Protein AF-A0A662CDJ3-F1 (afdb_monomer)

pLDDT: mean 88.85, std 9.04, range [50.34, 98.06]

Radius of gyration: 23.44 Å; Cα contacts (8 Å, |Δi|>4): 43; chains: 1; bounding box: 48×30×61 Å

Structure (mmCIF, N/CA/C/O backbone):
data_AF-A0A662CDJ3-F1
#
_entry.id   AF-A0A662CDJ3-F1
#
loop_
_atom_site.group_PDB
_atom_site.id
_atom_site.type_symbol
_atom_site.label_atom_id
_atom_site.label_alt_id
_atom_site.label_comp_id
_atom_site.label_asym_id
_atom_site.label_entity_id
_atom_site.label_seq_id
_atom_site.pdbx_PDB_ins_code
_atom_site.Cartn_x
_atom_site.Cartn_y
_atom_site.Cartn_z
_atom_site.occupancy
_atom_site.B_iso_or_equiv
_atom_site.auth_seq_id
_atom_site.auth_comp_id
_atom_site.auth_asym_id
_atom_site.auth_atom_id
_atom_site.pdbx_PDB_model_num
ATOM 1 N N . MET A 1 1 ? -19.288 1.723 32.069 1.00 50.34 1 MET A N 1
ATOM 2 C CA . MET A 1 1 ? -19.846 0.979 30.920 1.00 50.34 1 MET A CA 1
ATOM 3 C C . MET A 1 1 ? -18.718 0.124 30.369 1.00 50.34 1 MET A C 1
ATOM 5 O O . MET A 1 1 ? -17.889 0.635 29.633 1.00 50.34 1 MET A O 1
ATOM 9 N N . GLU A 1 2 ? -18.593 -1.116 30.837 1.00 57.94 2 GLU A N 1
ATOM 10 C CA . GLU A 1 2 ? -17.539 -2.031 30.381 1.00 57.94 2 GLU A CA 1
ATOM 11 C C . GLU A 1 2 ? -17.945 -2.637 29.035 1.00 57.94 2 GLU A C 1
ATOM 13 O O . GLU A 1 2 ? -19.058 -3.143 28.886 1.00 57.94 2 GLU A O 1
ATOM 18 N N . ALA A 1 3 ? -17.070 -2.537 28.034 1.00 63.69 3 ALA A N 1
ATOM 19 C CA . ALA A 1 3 ? -17.297 -3.163 26.739 1.00 63.69 3 ALA A CA 1
ATOM 20 C C . ALA A 1 3 ? -17.320 -4.695 26.907 1.00 63.69 3 ALA A C 1
ATOM 22 O O . ALA A 1 3 ? -16.487 -5.237 27.639 1.00 63.69 3 ALA A O 1
ATOM 23 N N . PRO A 1 4 ? -18.244 -5.416 26.246 1.00 65.06 4 PRO A N 1
ATOM 24 C CA . PRO A 1 4 ? -18.286 -6.868 26.340 1.00 65.06 4 PRO A CA 1
ATOM 25 C C . PRO A 1 4 ? -16.954 -7.474 25.861 1.00 65.06 4 PRO A C 1
ATOM 27 O O . PRO A 1 4 ? -16.361 -6.976 24.900 1.00 65.06 4 PRO A O 1
ATOM 30 N N . PRO A 1 5 ? -16.468 -8.559 26.493 1.00 69.81 5 PRO A N 1
ATOM 31 C CA . PRO A 1 5 ? -15.201 -9.178 26.123 1.00 69.81 5 PRO A CA 1
ATOM 32 C C . PRO A 1 5 ? -15.239 -9.629 24.656 1.00 69.81 5 PRO A C 1
ATOM 34 O O . PRO A 1 5 ? -16.128 -10.391 24.268 1.00 69.81 5 PRO A O 1
ATOM 37 N N . LEU A 1 6 ? -14.250 -9.196 23.855 1.00 68.69 6 LEU A N 1
ATOM 38 C CA . LEU A 1 6 ? -14.128 -9.456 22.404 1.00 68.69 6 LEU A CA 1
ATOM 39 C C . LEU A 1 6 ? -14.374 -10.923 22.020 1.00 68.69 6 LEU A C 1
ATOM 41 O O . LEU A 1 6 ? -14.912 -11.216 20.955 1.00 68.69 6 LEU A O 1
ATOM 45 N N . ARG A 1 7 ? -14.036 -11.856 22.916 1.00 70.12 7 ARG A N 1
ATOM 46 C CA . ARG A 1 7 ? -14.216 -13.298 22.718 1.00 70.12 7 ARG A CA 1
ATOM 47 C C . ARG A 1 7 ? -15.679 -13.719 22.522 1.00 70.12 7 ARG A C 1
ATOM 49 O O . ARG A 1 7 ? -15.932 -14.709 21.846 1.00 70.12 7 ARG A O 1
ATOM 56 N N . ASN A 1 8 ? -16.635 -12.976 23.078 1.00 73.69 8 ASN A N 1
ATOM 57 C CA . ASN A 1 8 ? -18.060 -13.304 22.992 1.00 73.69 8 ASN A CA 1
ATOM 58 C C . ASN A 1 8 ? -18.790 -12.532 21.882 1.00 73.69 8 ASN A C 1
ATOM 60 O O . ASN A 1 8 ? -19.968 -12.794 21.656 1.00 73.69 8 ASN A O 1
ATOM 64 N N . PHE A 1 9 ? -18.106 -11.632 21.165 1.00 80.38 9 PHE A N 1
ATOM 65 C CA . PHE A 1 9 ? -18.696 -10.792 20.117 1.00 80.38 9 PHE A CA 1
ATOM 66 C C . PHE A 1 9 ? -19.430 -11.612 19.050 1.00 80.38 9 PHE A C 1
ATOM 68 O O . PHE A 1 9 ? -20.575 -11.320 18.719 1.00 80.38 9 PHE A O 1
ATOM 75 N N . TRP A 1 10 ? -18.804 -12.690 18.572 1.00 81.12 10 TRP A N 1
ATOM 76 C CA . TRP A 1 10 ? -19.388 -13.576 17.564 1.00 81.12 10 TRP A CA 1
ATOM 77 C C . TRP A 1 10 ? -20.660 -14.273 18.045 1.00 81.12 10 TRP A C 1
ATOM 79 O O . TRP A 1 10 ? -21.630 -14.372 17.298 1.00 81.12 10 TRP A O 1
ATOM 89 N N . ASN A 1 11 ? -20.682 -14.717 19.303 1.00 82.81 11 ASN A N 1
ATOM 90 C CA . ASN A 1 11 ? -21.855 -15.368 19.884 1.00 82.81 11 ASN A CA 1
ATOM 91 C C . ASN A 1 11 ? -23.011 -14.379 20.064 1.00 82.81 11 ASN A C 1
ATOM 93 O O . ASN A 1 11 ? -24.164 -14.748 19.853 1.00 82.81 11 ASN A O 1
ATOM 97 N N . THR A 1 12 ? -22.706 -13.128 20.411 1.00 81.44 12 THR A N 1
ATOM 98 C CA . THR A 1 12 ? -23.696 -12.051 20.512 1.00 81.44 12 THR A CA 1
ATOM 99 C C . THR A 1 12 ? -24.234 -11.669 19.132 1.00 81.44 12 THR A C 1
ATOM 101 O O . THR A 1 12 ? -25.441 -11.698 18.925 1.00 81.44 12 THR A O 1
ATOM 104 N N . ALA A 1 13 ? -23.363 -11.462 18.139 1.00 81.50 13 ALA A N 1
ATOM 105 C CA . ALA A 1 13 ? -23.768 -11.166 16.763 1.00 81.50 13 ALA A CA 1
ATOM 106 C C . ALA A 1 13 ? -24.657 -12.270 16.160 1.00 81.50 13 ALA A C 1
ATOM 108 O O . ALA A 1 13 ? -25.662 -11.983 15.515 1.00 81.50 13 ALA A O 1
ATOM 109 N N . LEU A 1 14 ? -24.331 -13.543 16.411 1.00 84.06 14 LEU A N 1
ATOM 110 C CA . LEU A 1 14 ? -25.138 -14.681 15.960 1.00 84.06 14 LEU A CA 1
ATOM 111 C C . LEU A 1 14 ? -26.486 -14.799 16.683 1.00 84.06 14 LEU A C 1
ATOM 113 O O . LEU A 1 14 ? -27.421 -15.348 16.101 1.00 84.06 14 LEU A O 1
ATOM 117 N N . ARG A 1 15 ? -26.594 -14.314 17.927 1.00 84.75 15 ARG A N 1
ATOM 118 C CA . ARG A 1 15 ? -27.855 -14.273 18.683 1.00 84.75 15 ARG A CA 1
ATOM 119 C C . ARG A 1 15 ? -28.750 -13.114 18.253 1.00 84.75 15 ARG A C 1
ATOM 121 O O . ARG A 1 15 ? -29.949 -13.327 18.122 1.00 84.75 15 ARG A O 1
ATOM 128 N N . ASP A 1 16 ? -28.171 -11.943 18.010 1.00 85.19 16 ASP A N 1
ATOM 129 C CA . ASP A 1 16 ? -28.927 -10.711 17.759 1.00 85.19 16 ASP A CA 1
ATOM 130 C C . ASP A 1 16 ? -29.359 -10.581 16.291 1.00 85.19 16 ASP A C 1
ATOM 132 O O . ASP A 1 16 ? -30.498 -10.223 16.007 1.00 85.19 16 ASP A O 1
ATOM 136 N N . LEU A 1 17 ? -28.472 -10.912 15.345 1.00 84.75 17 LEU A N 1
ATOM 137 C CA . LEU A 1 17 ? -28.763 -10.868 13.903 1.00 84.75 17 LEU A CA 1
ATOM 138 C C . LEU A 1 17 ? -29.236 -12.210 13.334 1.00 84.75 17 LEU A C 1
ATOM 140 O O . LEU A 1 17 ? -29.739 -12.276 12.208 1.00 84.75 17 LEU A O 1
ATOM 144 N N . GLY A 1 18 ? -29.020 -13.299 14.072 1.00 89.62 18 GLY A N 1
ATOM 145 C CA . GLY A 1 18 ? -29.176 -14.651 13.553 1.00 89.62 18 GLY A CA 1
ATOM 146 C C . GLY A 1 18 ? -28.072 -15.044 12.560 1.00 89.62 18 GLY A C 1
ATOM 147 O O . GLY A 1 18 ? -27.353 -14.218 11.993 1.00 89.62 18 GLY A O 1
ATOM 148 N N . LYS A 1 19 ? -27.956 -16.351 12.297 1.00 89.12 19 LYS A N 1
ATOM 149 C CA . LYS A 1 19 ? -26.961 -16.910 11.357 1.00 89.12 19 LYS A CA 1
ATOM 150 C C . LYS A 1 19 ? -27.081 -16.320 9.948 1.00 89.12 19 LYS A C 1
ATOM 152 O O . LYS A 1 19 ? -26.072 -16.086 9.293 1.00 89.12 19 LYS A O 1
ATOM 157 N N . ILE A 1 20 ? -28.313 -16.074 9.504 1.00 92.50 20 ILE A N 1
ATOM 158 C CA . ILE A 1 20 ? -28.610 -15.557 8.164 1.00 92.50 20 ILE A CA 1
ATOM 159 C C . ILE A 1 20 ? -28.169 -14.094 8.039 1.00 92.50 20 ILE A C 1
ATOM 161 O O . ILE A 1 20 ? -27.518 -13.747 7.058 1.00 92.50 20 ILE A O 1
ATOM 165 N N . GLY A 1 21 ? -28.456 -13.251 9.040 1.00 92.62 21 GLY A N 1
ATOM 166 C CA . GLY A 1 21 ? -28.059 -11.840 9.028 1.00 92.62 21 GLY A CA 1
ATOM 167 C C . GLY A 1 21 ? -26.540 -11.665 9.032 1.00 92.62 21 GLY A C 1
ATOM 168 O O . GLY A 1 21 ? -25.998 -10.900 8.235 1.00 92.62 21 GLY A O 1
ATOM 169 N N . VAL A 1 22 ? -25.836 -12.440 9.862 1.00 93.38 22 VAL A N 1
ATOM 170 C CA . VAL A 1 22 ? -24.365 -12.437 9.887 1.00 93.38 22 VAL A CA 1
ATOM 171 C C . VAL A 1 22 ? -23.788 -12.918 8.553 1.00 93.38 22 VAL A C 1
ATOM 173 O O . VAL A 1 22 ? -22.886 -12.275 8.016 1.00 93.38 22 VAL A O 1
ATOM 176 N N . ALA A 1 23 ? -24.324 -14.002 7.981 1.00 94.12 23 ALA A N 1
ATOM 177 C CA . ALA A 1 23 ? -23.880 -14.496 6.679 1.00 94.12 23 ALA A CA 1
ATOM 178 C C . ALA A 1 23 ? -24.092 -13.455 5.569 1.00 94.12 23 ALA A C 1
ATOM 180 O O . ALA A 1 23 ? -23.186 -13.225 4.773 1.00 94.12 23 ALA A O 1
ATOM 181 N N . TYR A 1 24 ? -25.244 -12.777 5.547 1.00 95.75 24 TYR A N 1
ATOM 182 C CA . TYR A 1 24 ? -25.534 -11.730 4.568 1.00 95.75 24 TYR A CA 1
ATOM 183 C C . TYR A 1 24 ? -24.531 -10.574 4.641 1.00 95.75 24 TYR A C 1
ATOM 185 O O . TYR A 1 24 ? -23.994 -10.161 3.612 1.00 95.75 24 TYR A O 1
ATOM 193 N N . ILE A 1 25 ? -24.230 -10.081 5.847 1.00 94.88 25 ILE A N 1
ATOM 194 C CA . ILE A 1 25 ? -23.251 -9.002 6.036 1.00 94.88 25 ILE A CA 1
ATOM 195 C C . ILE A 1 25 ? -21.862 -9.453 5.590 1.00 94.88 25 ILE A C 1
ATOM 197 O O . ILE A 1 25 ? -21.216 -8.747 4.819 1.00 94.88 25 ILE A O 1
ATOM 201 N N . LEU A 1 26 ? -21.410 -10.631 6.027 1.00 95.44 26 LEU A N 1
ATOM 202 C CA . LEU A 1 26 ? -20.086 -11.141 5.667 1.00 95.44 26 LEU A CA 1
ATOM 203 C C . LEU A 1 26 ? -19.942 -11.361 4.162 1.00 95.44 26 LEU A C 1
ATOM 205 O O . LEU A 1 26 ? -18.912 -11.005 3.599 1.00 95.44 26 LEU A O 1
ATOM 209 N N . ILE A 1 27 ? -20.968 -11.903 3.504 1.00 97.06 27 ILE A N 1
ATOM 210 C CA . ILE A 1 27 ? -20.962 -12.093 2.051 1.00 97.06 27 ILE A CA 1
ATOM 211 C C . ILE A 1 27 ? -20.951 -10.738 1.349 1.00 97.06 27 ILE A C 1
ATOM 213 O O . ILE A 1 27 ? -20.142 -10.535 0.453 1.00 97.06 27 ILE A O 1
ATOM 217 N N . THR A 1 28 ? -21.791 -9.793 1.767 1.00 97.06 28 THR A N 1
ATOM 218 C CA . THR A 1 28 ? -21.875 -8.473 1.124 1.00 97.06 28 THR A CA 1
ATOM 219 C C . THR A 1 28 ? -20.561 -7.705 1.256 1.00 97.06 28 THR A C 1
ATOM 221 O O . THR A 1 28 ? -20.022 -7.221 0.261 1.00 97.06 28 THR A O 1
ATOM 224 N N . VAL A 1 29 ? -19.998 -7.641 2.467 1.00 97.12 29 VAL A N 1
ATOM 225 C CA . VAL A 1 29 ? -18.699 -7.001 2.723 1.00 97.12 29 VAL A CA 1
ATOM 226 C C . VAL A 1 29 ? -17.575 -7.754 2.015 1.00 97.12 29 VAL A C 1
ATOM 228 O O . VAL A 1 29 ? -16.692 -7.124 1.442 1.00 97.12 29 VAL A O 1
ATOM 231 N N . GLY A 1 30 ? -17.618 -9.087 2.004 1.00 97.00 30 GLY A N 1
ATOM 232 C CA . GLY A 1 30 ? -16.636 -9.924 1.320 1.00 97.00 30 GLY A CA 1
ATOM 233 C C . GLY A 1 30 ? -16.634 -9.699 -0.190 1.00 97.00 30 GLY A C 1
ATOM 234 O O . GLY A 1 30 ? -15.578 -9.463 -0.770 1.00 97.00 30 GLY A O 1
ATOM 235 N N . VAL A 1 31 ? -17.808 -9.694 -0.825 1.00 97.50 31 VAL A N 1
ATOM 236 C CA . VAL A 1 31 ? -17.966 -9.390 -2.254 1.00 97.50 31 VAL A CA 1
ATOM 237 C C . VAL A 1 31 ? -17.464 -7.981 -2.550 1.00 97.50 31 VAL A C 1
ATOM 239 O O . VAL A 1 31 ? -16.688 -7.802 -3.486 1.00 97.50 31 VAL A O 1
ATOM 242 N N . TRP A 1 32 ? -17.836 -6.992 -1.734 1.00 97.56 32 TRP A N 1
ATOM 243 C CA . TRP A 1 32 ? -17.361 -5.620 -1.898 1.00 97.56 32 TRP A CA 1
ATOM 244 C C . TRP A 1 32 ? -15.833 -5.518 -1.789 1.00 97.56 32 TRP A C 1
ATOM 246 O O . TRP A 1 32 ? -15.199 -4.929 -2.661 1.00 97.56 32 TRP A O 1
ATOM 256 N N . LEU A 1 33 ? -15.231 -6.143 -0.774 1.00 97.69 33 LEU A N 1
ATOM 257 C CA . LEU A 1 33 ? -13.782 -6.160 -0.565 1.00 97.69 33 LEU A CA 1
ATOM 258 C C . LEU A 1 33 ? -13.075 -6.821 -1.750 1.00 97.69 33 LEU A C 1
ATOM 260 O O . LEU A 1 33 ? -12.083 -6.295 -2.256 1.00 97.69 33 LEU A O 1
ATOM 264 N N . VAL A 1 34 ? -13.595 -7.951 -2.232 1.00 97.19 34 VAL A N 1
ATOM 265 C CA . VAL A 1 34 ? -13.017 -8.640 -3.386 1.00 97.19 34 VAL A CA 1
ATOM 266 C C . VAL A 1 34 ? -13.086 -7.750 -4.624 1.00 97.19 34 VAL A C 1
ATOM 268 O O . VAL A 1 34 ? -12.059 -7.512 -5.253 1.00 97.19 34 VAL A O 1
ATOM 271 N N . PHE A 1 35 ? -14.256 -7.202 -4.947 1.00 96.44 35 PHE A N 1
ATOM 272 C CA . PHE A 1 35 ? -14.439 -6.426 -6.173 1.00 96.44 35 PHE A CA 1
ATOM 273 C C . PHE A 1 35 ? -13.736 -5.067 -6.166 1.00 96.44 35 PHE A C 1
ATOM 275 O O . PHE A 1 35 ? -13.140 -4.689 -7.172 1.00 96.44 35 PHE A O 1
ATOM 282 N N . MET A 1 36 ? -13.803 -4.321 -5.062 1.00 95.69 36 MET A N 1
ATOM 283 C CA . MET A 1 36 ? -13.280 -2.951 -4.997 1.00 95.69 36 MET A CA 1
ATOM 284 C C . MET A 1 36 ? -11.828 -2.872 -4.539 1.00 95.69 36 MET A C 1
ATOM 286 O O . MET A 1 36 ? -11.162 -1.886 -4.839 1.00 95.69 36 MET A O 1
ATOM 290 N N . ILE A 1 37 ? -11.329 -3.874 -3.812 1.00 95.62 37 ILE A N 1
ATOM 291 C CA . ILE A 1 37 ? -9.974 -3.837 -3.254 1.00 95.62 37 ILE A CA 1
ATOM 292 C C . ILE A 1 37 ? -9.116 -4.919 -3.899 1.00 95.62 37 ILE A C 1
ATOM 294 O O . ILE A 1 37 ? -8.106 -4.599 -4.513 1.00 95.62 37 ILE A O 1
ATOM 298 N N . ILE A 1 38 ? -9.506 -6.192 -3.824 1.00 97.00 38 ILE A N 1
ATOM 299 C CA . ILE A 1 38 ? -8.628 -7.288 -4.272 1.00 97.00 38 ILE A CA 1
ATOM 300 C C . ILE A 1 38 ? -8.455 -7.283 -5.793 1.00 97.00 38 ILE A C 1
ATOM 302 O O . ILE A 1 38 ? -7.324 -7.336 -6.268 1.00 97.00 38 ILE A O 1
ATOM 306 N N . ILE A 1 39 ? -9.541 -7.183 -6.566 1.00 96.50 39 ILE A N 1
ATOM 307 C CA . ILE A 1 39 ? -9.483 -7.190 -8.036 1.00 96.50 39 ILE A CA 1
ATOM 308 C C . ILE A 1 39 ? -8.548 -6.101 -8.587 1.00 96.50 39 ILE A C 1
ATOM 310 O O . ILE A 1 39 ? -7.635 -6.460 -9.333 1.00 96.50 39 ILE A O 1
ATOM 314 N N . PRO A 1 40 ? -8.692 -4.803 -8.247 1.00 96.25 40 PRO A N 1
ATOM 315 C CA . PRO A 1 40 ? -7.792 -3.788 -8.791 1.00 96.25 40 PRO A CA 1
ATOM 316 C C . PRO A 1 40 ? -6.338 -4.009 -8.363 1.00 96.25 40 PRO A C 1
ATOM 318 O O . PRO A 1 40 ? -5.439 -3.796 -9.173 1.00 96.25 40 PRO A O 1
ATOM 321 N N . GLN A 1 41 ? -6.092 -4.505 -7.146 1.00 96.31 41 GLN A N 1
ATOM 322 C CA . GLN A 1 41 ? -4.735 -4.826 -6.690 1.00 96.31 41 GLN A CA 1
ATOM 323 C C . GLN A 1 41 ? -4.115 -5.969 -7.506 1.00 96.31 41 GLN A C 1
ATOM 325 O O . GLN A 1 41 ? -2.961 -5.870 -7.921 1.00 96.31 41 GLN A O 1
ATOM 330 N N . LEU A 1 42 ? -4.886 -7.018 -7.810 1.00 95.69 42 LEU A N 1
ATOM 331 C CA . LEU A 1 42 ? -4.435 -8.125 -8.660 1.00 95.69 42 LEU A CA 1
ATOM 332 C C . LEU A 1 42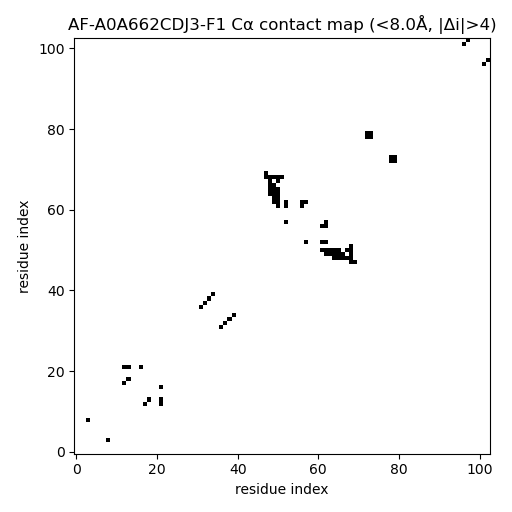 ? -4.170 -7.675 -10.100 1.00 95.69 42 LEU A C 1
ATOM 334 O O . LEU A 1 42 ? -3.167 -8.071 -10.687 1.00 95.69 42 LEU A O 1
ATOM 338 N N . ILE A 1 43 ? -5.031 -6.819 -10.655 1.00 93.56 43 ILE A N 1
ATOM 339 C CA . ILE A 1 43 ? -4.851 -6.264 -12.001 1.00 93.56 43 ILE A CA 1
ATOM 340 C C . ILE A 1 43 ? -3.572 -5.421 -12.066 1.00 93.56 43 ILE A C 1
ATOM 342 O O . ILE A 1 43 ? -2.766 -5.595 -12.977 1.00 93.56 43 ILE A O 1
ATOM 346 N N . MET A 1 44 ? -3.350 -4.528 -11.096 1.00 93.62 44 MET A N 1
ATOM 347 C CA . MET A 1 44 ? -2.129 -3.712 -11.045 1.00 93.62 44 MET A CA 1
ATOM 348 C C . MET A 1 44 ? -0.873 -4.574 -10.881 1.00 93.62 44 MET A C 1
ATOM 350 O O . MET A 1 44 ? 0.156 -4.280 -11.491 1.00 93.62 44 MET A O 1
ATOM 354 N N . PHE A 1 45 ? -0.963 -5.651 -10.098 1.00 93.06 45 PHE A N 1
ATOM 355 C CA . PHE A 1 45 ? 0.122 -6.613 -9.950 1.00 93.06 45 PHE A CA 1
ATOM 356 C C . PHE A 1 45 ? 0.432 -7.333 -11.271 1.00 93.06 45 PHE A C 1
ATOM 358 O O . PHE A 1 45 ? 1.590 -7.365 -11.682 1.00 93.06 45 PHE A O 1
ATOM 365 N N . ASP A 1 46 ? -0.577 -7.823 -11.993 1.00 90.56 46 ASP A N 1
ATOM 366 C CA . ASP A 1 46 ? -0.381 -8.455 -13.306 1.00 90.56 46 ASP A CA 1
ATOM 367 C C . ASP A 1 46 ? 0.245 -7.478 -14.316 1.00 90.56 46 ASP A C 1
ATOM 369 O O . ASP A 1 46 ? 1.235 -7.801 -14.972 1.00 90.56 46 ASP A O 1
ATOM 373 N N . TYR A 1 47 ? -0.243 -6.234 -14.369 1.00 89.25 47 TYR A N 1
ATOM 374 C CA . TYR A 1 47 ? 0.338 -5.195 -15.224 1.00 89.25 47 TYR A CA 1
ATOM 375 C C . TYR A 1 47 ? 1.797 -4.887 -14.889 1.00 89.25 47 TYR A C 1
ATOM 377 O O . TYR A 1 47 ? 2.595 -4.661 -15.797 1.00 89.25 47 TYR A O 1
ATOM 385 N N . SER A 1 48 ? 2.176 -4.893 -13.610 1.00 90.19 48 SER A N 1
ATOM 386 C CA . SER A 1 48 ? 3.564 -4.631 -13.213 1.00 90.19 48 SER A CA 1
ATOM 387 C C . SER A 1 48 ? 4.548 -5.693 -13.731 1.00 90.19 48 SER A C 1
ATOM 389 O O . SER A 1 48 ? 5.713 -5.376 -13.996 1.00 90.19 48 SER A O 1
ATOM 391 N N . LEU A 1 49 ? 4.059 -6.921 -13.948 1.00 90.94 49 LEU A N 1
ATOM 392 C CA . LEU A 1 49 ? 4.804 -8.058 -14.491 1.00 90.94 49 LEU A CA 1
ATOM 393 C C . LEU A 1 49 ? 4.807 -8.105 -16.025 1.00 90.94 49 LEU A C 1
ATOM 395 O O . LEU A 1 49 ? 5.488 -8.950 -16.597 1.00 90.94 49 LEU A O 1
ATOM 399 N N . ARG A 1 50 ? 4.078 -7.233 -16.722 1.00 89.38 50 ARG A N 1
ATOM 400 C CA . ARG A 1 50 ? 4.069 -7.178 -18.193 1.00 89.38 50 ARG A CA 1
ATOM 401 C C . ARG A 1 50 ? 4.959 -6.050 -18.695 1.00 89.38 50 ARG A C 1
ATOM 403 O O . ARG A 1 50 ? 4.983 -4.984 -18.086 1.00 89.38 50 ARG A O 1
ATOM 410 N N . PRO A 1 51 ? 5.694 -6.220 -19.805 1.00 86.12 51 PRO A N 1
ATOM 411 C CA . PRO A 1 51 ? 6.481 -5.132 -20.368 1.00 86.12 51 PRO A CA 1
ATOM 412 C C . PRO A 1 51 ? 5.575 -3.953 -20.741 1.00 86.12 51 PRO A C 1
ATOM 414 O O . PRO A 1 51 ? 4.437 -4.137 -21.168 1.00 86.12 51 PRO A O 1
ATOM 417 N N . MET A 1 52 ? 6.095 -2.732 -20.606 1.00 83.56 52 MET A N 1
ATOM 418 C CA . MET A 1 52 ? 5.384 -1.520 -21.016 1.00 83.56 52 MET A CA 1
ATOM 419 C C . MET A 1 52 ? 5.264 -1.477 -22.547 1.00 83.56 52 MET A C 1
ATOM 421 O O . MET A 1 52 ? 6.170 -1.022 -23.246 1.00 83.56 52 MET A O 1
ATOM 425 N N . LEU A 1 53 ? 4.152 -2.003 -23.063 1.00 84.62 53 LEU A N 1
ATOM 426 C CA . LEU A 1 53 ? 3.843 -2.091 -24.488 1.00 84.62 53 LEU A CA 1
ATOM 427 C C . LEU A 1 53 ? 2.897 -0.956 -24.915 1.00 84.62 53 LEU A C 1
ATOM 429 O O . LEU A 1 53 ? 2.032 -0.544 -24.138 1.00 84.62 53 LEU A O 1
ATOM 433 N N . PRO A 1 54 ? 3.013 -0.449 -26.155 1.00 84.75 54 PRO A N 1
ATOM 434 C CA . PRO A 1 54 ? 2.012 0.454 -26.715 1.00 84.75 54 PRO A CA 1
ATOM 435 C C . PRO A 1 54 ? 0.668 -0.274 -26.879 1.00 84.75 54 PRO A C 1
ATOM 437 O O . PRO A 1 54 ? 0.643 -1.474 -27.136 1.00 84.75 54 PRO A O 1
ATOM 440 N N . LEU A 1 55 ? -0.453 0.459 -26.806 1.00 82.94 55 LEU A N 1
ATOM 441 C CA . LEU A 1 55 ? -1.818 -0.106 -26.815 1.00 82.94 55 LEU A CA 1
ATOM 442 C C . LEU A 1 55 ? -2.100 -1.074 -27.982 1.00 82.94 55 LEU A C 1
ATOM 444 O O . LEU A 1 55 ? -2.901 -1.990 -27.845 1.00 82.94 55 LEU A O 1
ATOM 448 N N . ARG A 1 56 ? -1.423 -0.892 -29.123 1.00 84.38 56 ARG A N 1
ATOM 449 C CA . ARG A 1 56 ? -1.544 -1.745 -30.317 1.00 84.38 56 ARG A CA 1
ATOM 450 C C . ARG A 1 56 ? -0.876 -3.121 -30.171 1.00 84.38 56 ARG A C 1
ATOM 452 O O . ARG A 1 56 ? -1.188 -4.020 -30.942 1.00 84.38 56 ARG A O 1
ATOM 459 N N . GLU A 1 57 ? 0.060 -3.273 -29.237 1.00 84.06 57 GLU A N 1
ATOM 460 C CA . GLU A 1 57 ? 0.843 -4.501 -29.026 1.00 84.06 57 GLU A CA 1
ATOM 461 C C . GLU A 1 57 ? 0.384 -5.314 -27.798 1.00 84.06 57 GLU A C 1
ATOM 463 O O . GLU A 1 57 ? 0.925 -6.393 -27.548 1.00 84.06 57 GLU A O 1
ATOM 468 N N . ILE A 1 58 ? -0.620 -4.831 -27.057 1.00 83.69 58 ILE A N 1
ATOM 469 C CA . ILE A 1 58 ? -1.233 -5.547 -25.927 1.00 83.69 58 ILE A CA 1
ATOM 470 C C . ILE A 1 58 ? -1.979 -6.782 -26.459 1.00 83.69 58 ILE A C 1
ATOM 472 O O . ILE A 1 58 ? -2.733 -6.679 -27.425 1.00 83.69 58 ILE A O 1
ATOM 476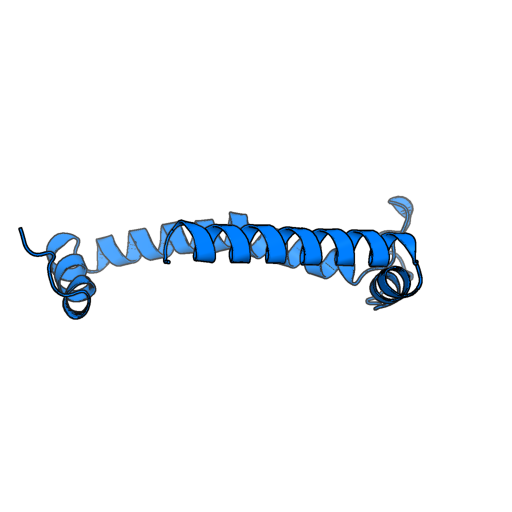 N N . GLY A 1 59 ? -1.751 -7.959 -25.863 1.00 81.00 59 GLY A N 1
ATOM 477 C CA . GLY A 1 59 ? -2.283 -9.239 -26.353 1.00 81.00 59 GLY A CA 1
ATOM 478 C C . GLY A 1 59 ? -1.541 -9.843 -27.556 1.00 81.00 59 GLY A C 1
ATOM 479 O O . GLY A 1 59 ? -1.958 -10.877 -28.076 1.00 81.00 59 GLY A O 1
ATOM 480 N N . GLY A 1 60 ? -0.449 -9.217 -28.013 1.00 85.62 60 GLY A N 1
ATOM 481 C CA . GLY A 1 60 ? 0.423 -9.755 -29.058 1.00 85.62 60 GLY A CA 1
ATOM 482 C C . GLY A 1 60 ? 1.515 -10.699 -28.524 1.00 85.62 60 GLY A C 1
ATOM 483 O O . GLY A 1 60 ? 1.625 -10.920 -27.320 1.00 85.62 60 GLY A O 1
ATOM 484 N N . PRO A 1 61 ? 2.419 -11.197 -29.390 1.00 84.69 61 PRO A N 1
ATOM 485 C CA . PRO A 1 61 ? 3.495 -12.124 -29.002 1.00 84.69 61 PRO A CA 1
ATOM 486 C C . PRO A 1 61 ? 4.489 -11.574 -27.967 1.00 84.69 61 PRO A C 1
ATOM 488 O O . PRO A 1 61 ? 5.276 -12.325 -27.397 1.00 84.69 61 PRO A O 1
ATOM 491 N N . LYS A 1 62 ? 4.499 -10.252 -27.765 1.00 83.62 62 LYS A N 1
ATOM 492 C CA . LYS A 1 62 ? 5.393 -9.555 -26.832 1.00 83.62 62 LYS A CA 1
ATOM 493 C C . LYS A 1 62 ? 4.791 -9.389 -25.434 1.00 83.62 62 LYS A C 1
ATOM 495 O O . LYS A 1 62 ? 5.510 -8.965 -24.532 1.00 83.62 62 LYS A O 1
ATOM 500 N N . ASP A 1 63 ? 3.508 -9.698 -25.255 1.00 83.12 63 ASP A N 1
ATOM 501 C CA . ASP A 1 63 ? 2.795 -9.581 -23.983 1.00 83.12 63 ASP A CA 1
ATOM 502 C C . ASP A 1 63 ? 3.099 -10.788 -23.084 1.00 83.12 63 ASP A C 1
ATOM 504 O O . ASP A 1 63 ? 2.290 -11.694 -22.882 1.00 83.12 63 ASP A O 1
ATOM 508 N N . VAL A 1 64 ? 4.348 -10.835 -22.622 1.00 88.19 64 VAL A N 1
ATOM 509 C CA . VAL A 1 64 ? 4.903 -11.925 -21.818 1.00 88.19 64 VAL A CA 1
ATOM 510 C C . VAL A 1 64 ? 5.147 -11.471 -20.390 1.00 88.19 64 VAL A C 1
ATOM 512 O O . VAL A 1 64 ? 5.476 -10.315 -20.135 1.00 88.19 64 VAL A O 1
ATOM 515 N N . TRP A 1 65 ? 5.053 -12.400 -19.447 1.00 85.75 65 TRP A N 1
ATOM 516 C CA . TRP A 1 65 ? 5.376 -12.113 -18.055 1.00 85.7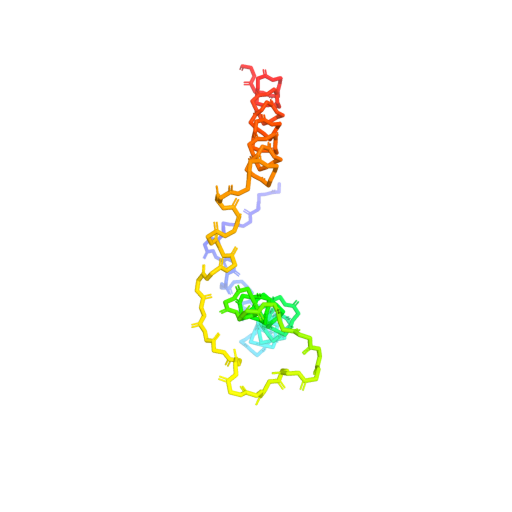5 65 TRP A CA 1
ATOM 517 C C . TRP A 1 65 ? 6.891 -11.965 -17.895 1.00 85.75 65 TRP A C 1
ATOM 519 O O . TRP A 1 65 ? 7.673 -12.839 -18.274 1.00 85.75 65 TRP A O 1
ATOM 529 N N . THR A 1 66 ? 7.325 -10.826 -17.367 1.00 89.31 66 THR A N 1
ATOM 530 C CA . THR A 1 66 ? 8.726 -10.444 -17.248 1.00 89.31 66 THR A CA 1
ATOM 531 C C . THR A 1 66 ? 8.979 -9.575 -16.017 1.00 89.31 66 THR A C 1
ATOM 533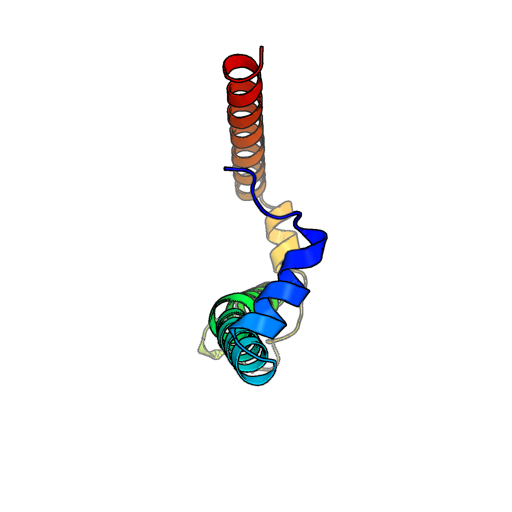 O O . THR A 1 66 ? 8.208 -8.693 -15.663 1.00 89.31 66 THR A O 1
ATOM 536 N N . LEU A 1 67 ? 10.141 -9.758 -15.392 1.00 87.81 67 LEU A N 1
ATOM 537 C CA . LEU A 1 67 ? 10.584 -8.938 -14.257 1.00 87.81 67 LEU A CA 1
ATOM 538 C C . LEU A 1 67 ? 11.416 -7.719 -14.690 1.00 87.81 67 LEU A C 1
ATOM 540 O O . LEU A 1 67 ? 12.027 -7.043 -13.862 1.00 87.81 67 LEU A O 1
ATOM 544 N N . LYS A 1 68 ? 11.455 -7.413 -15.994 1.00 85.75 68 LYS A N 1
ATOM 545 C CA . LYS A 1 68 ? 12.258 -6.309 -16.541 1.00 85.75 68 LYS A CA 1
ATOM 546 C C . LYS A 1 68 ? 11.879 -4.943 -15.968 1.00 85.75 68 LYS A C 1
ATOM 548 O O . LYS A 1 68 ? 12.780 -4.166 -15.669 1.00 85.75 68 LYS A O 1
ATOM 553 N N . ASN A 1 69 ? 10.595 -4.670 -15.739 1.00 85.88 69 ASN A N 1
ATOM 554 C CA . ASN A 1 69 ? 10.156 -3.399 -15.148 1.00 85.88 69 ASN A CA 1
ATOM 555 C C . ASN A 1 69 ? 10.708 -3.193 -13.730 1.00 85.88 69 ASN A C 1
ATOM 557 O O . ASN A 1 69 ? 11.144 -2.097 -13.384 1.00 85.88 69 ASN A O 1
ATOM 561 N N . TYR A 1 70 ? 10.760 -4.257 -12.925 1.00 86.56 70 TYR A N 1
ATOM 562 C CA . TYR A 1 70 ? 11.344 -4.199 -11.586 1.00 86.56 70 TYR A CA 1
ATOM 563 C C . TYR A 1 70 ? 12.852 -3.952 -11.634 1.00 86.56 70 TYR A C 1
ATOM 565 O O . TYR A 1 70 ? 13.377 -3.187 -10.829 1.00 86.56 70 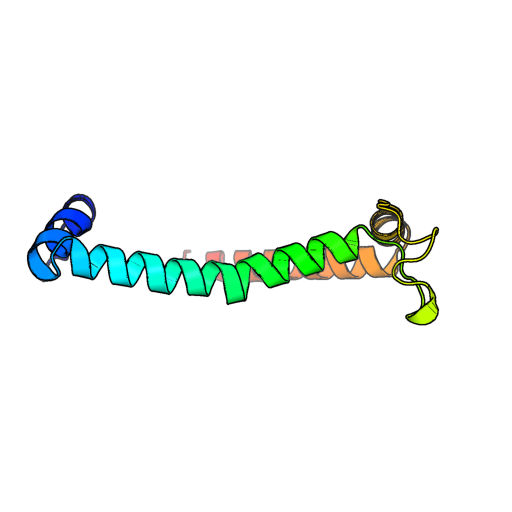TYR A O 1
ATOM 573 N N . MET A 1 71 ? 13.560 -4.523 -12.611 1.00 85.75 71 MET A N 1
ATOM 574 C CA . MET A 1 71 ? 14.988 -4.236 -12.790 1.00 85.75 71 MET A CA 1
ATOM 575 C C . MET A 1 71 ? 15.247 -2.758 -13.125 1.00 85.75 71 MET A C 1
ATOM 577 O O . MET A 1 71 ? 16.228 -2.191 -12.644 1.00 85.75 71 MET A O 1
ATOM 581 N N . VAL A 1 72 ? 14.354 -2.100 -13.876 1.00 84.75 72 VAL A N 1
ATOM 582 C CA . VAL A 1 72 ? 14.455 -0.655 -14.166 1.00 84.75 72 VAL A CA 1
ATOM 583 C C . VAL A 1 72 ? 14.341 0.186 -12.893 1.00 84.75 72 VAL A C 1
ATOM 585 O O . VAL A 1 72 ? 15.085 1.157 -12.739 1.00 84.75 72 VAL A O 1
ATOM 588 N N . PHE A 1 73 ? 13.468 -0.202 -11.959 1.00 84.31 73 PHE A N 1
ATOM 589 C CA . PHE A 1 73 ? 13.329 0.478 -10.669 1.00 84.31 73 PHE A CA 1
ATOM 590 C C . PHE A 1 73 ? 14.651 0.507 -9.887 1.00 84.31 73 PHE A C 1
ATOM 592 O O . PHE A 1 73 ? 15.053 1.568 -9.409 1.00 84.31 73 PHE A O 1
ATOM 599 N N . PHE A 1 74 ? 15.363 -0.622 -9.817 1.00 84.56 74 PHE A N 1
ATOM 600 C CA . PHE A 1 74 ? 16.654 -0.703 -9.120 1.00 84.56 74 PHE A CA 1
ATOM 601 C C . PHE A 1 74 ? 17.812 -0.081 -9.908 1.00 84.56 74 PHE A C 1
ATOM 603 O O . PHE A 1 74 ? 18.740 0.466 -9.316 1.00 84.56 74 PHE A O 1
ATOM 610 N N . SER A 1 75 ? 17.772 -0.138 -11.241 1.00 86.56 75 SER A N 1
ATOM 611 C CA . SER A 1 75 ? 18.843 0.407 -12.080 1.00 86.56 75 SER A CA 1
ATOM 612 C C . SER A 1 75 ? 18.839 1.937 -12.134 1.00 86.56 75 SER A C 1
ATOM 614 O O . SER A 1 75 ? 19.878 2.545 -12.404 1.00 86.56 75 SER A O 1
ATOM 616 N N . ASN A 1 76 ? 17.689 2.578 -11.916 1.00 88.62 76 ASN A N 1
ATOM 617 C CA . ASN A 1 76 ? 17.562 4.024 -12.020 1.00 88.62 76 ASN A CA 1
ATOM 618 C C . ASN A 1 76 ? 17.749 4.703 -10.656 1.00 88.62 76 ASN A C 1
ATOM 620 O O . ASN A 1 76 ? 16.905 4.616 -9.760 1.00 88.62 76 ASN A O 1
ATOM 624 N N . ARG A 1 77 ? 18.839 5.471 -10.533 1.00 87.12 77 A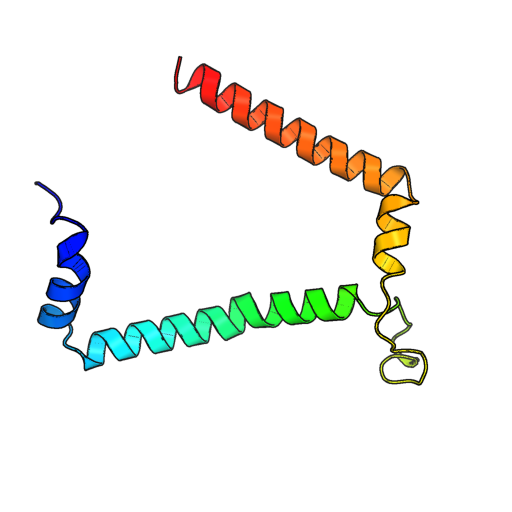RG A N 1
ATOM 625 C CA . ARG A 1 77 ? 19.176 6.205 -9.304 1.00 87.12 77 ARG A CA 1
ATOM 626 C C . ARG A 1 77 ? 18.082 7.176 -8.855 1.00 87.12 77 ARG A C 1
ATOM 628 O O . ARG A 1 77 ? 17.952 7.393 -7.656 1.00 87.12 77 ARG A O 1
ATOM 635 N N . LEU A 1 78 ? 17.294 7.743 -9.773 1.00 91.25 78 LEU A N 1
ATOM 636 C CA . LEU A 1 78 ? 16.214 8.672 -9.430 1.00 91.25 78 LEU A CA 1
ATOM 637 C C . LEU A 1 78 ? 15.072 7.960 -8.695 1.00 91.25 78 LEU A C 1
ATOM 639 O O . LEU A 1 78 ? 14.655 8.424 -7.635 1.00 91.25 78 LEU A O 1
ATOM 643 N N . HIS A 1 79 ? 14.596 6.825 -9.220 1.00 88.62 79 HIS A N 1
ATOM 644 C CA . HIS A 1 79 ? 13.513 6.058 -8.591 1.00 88.62 79 HIS A CA 1
ATOM 645 C C . HIS A 1 79 ? 13.925 5.559 -7.204 1.00 88.62 79 HIS A C 1
ATOM 647 O O . HIS A 1 79 ? 13.187 5.737 -6.234 1.00 88.62 79 HIS A O 1
ATOM 653 N N . MET A 1 80 ? 15.148 5.040 -7.093 1.00 92.56 80 MET A N 1
ATOM 654 C CA . MET A 1 80 ? 15.708 4.592 -5.823 1.00 92.56 80 MET A CA 1
ATOM 655 C C . MET A 1 80 ? 15.887 5.748 -4.82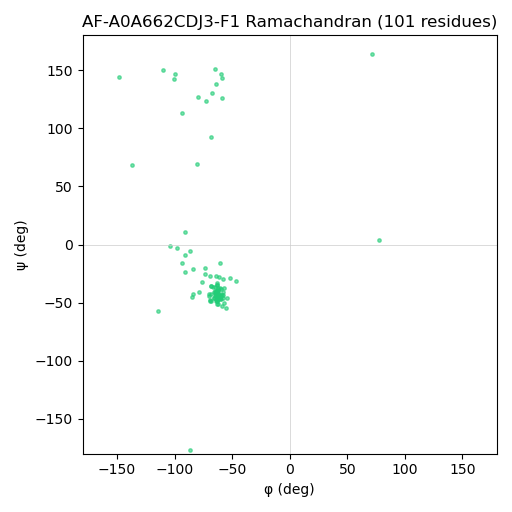2 1.00 92.56 80 MET A C 1
ATOM 657 O O . MET A 1 80 ? 15.556 5.602 -3.648 1.00 92.56 80 MET A O 1
ATOM 661 N N . ALA A 1 81 ? 16.350 6.922 -5.266 1.00 92.62 81 ALA A N 1
ATOM 662 C CA . ALA A 1 81 ? 16.505 8.084 -4.390 1.00 92.62 81 ALA A CA 1
ATOM 663 C C . ALA A 1 81 ? 15.164 8.582 -3.830 1.00 92.62 81 ALA A C 1
ATOM 665 O O . ALA A 1 81 ? 15.085 8.932 -2.654 1.00 92.62 81 ALA A O 1
ATOM 666 N N . ILE A 1 82 ? 14.106 8.607 -4.646 1.00 93.06 82 ILE A N 1
ATOM 667 C CA . ILE A 1 82 ? 12.761 8.980 -4.183 1.00 93.06 82 ILE A CA 1
ATOM 668 C C . ILE A 1 82 ? 12.246 7.950 -3.173 1.00 93.06 82 ILE A C 1
ATOM 670 O O . ILE A 1 82 ? 11.756 8.339 -2.116 1.00 93.06 82 ILE A O 1
ATOM 674 N N . PHE A 1 83 ? 12.422 6.657 -3.453 1.00 93.12 83 PHE A N 1
ATOM 675 C CA . PHE A 1 83 ? 12.038 5.580 -2.540 1.00 93.12 83 PHE A CA 1
ATOM 676 C C . PHE A 1 83 ? 12.736 5.683 -1.174 1.00 93.12 83 PHE A C 1
ATOM 678 O O . PHE A 1 83 ? 12.099 5.571 -0.130 1.00 93.12 83 PHE A O 1
ATOM 685 N N . PHE A 1 84 ? 14.036 5.979 -1.146 1.00 94.69 84 PHE A N 1
ATOM 686 C CA . PHE A 1 84 ? 14.730 6.189 0.126 1.00 94.69 84 PHE A CA 1
ATOM 687 C C . PHE A 1 84 ? 14.277 7.458 0.848 1.00 94.69 84 PHE A C 1
ATOM 689 O O . PHE A 1 84 ? 14.167 7.451 2.073 1.00 94.69 84 PHE A O 1
ATOM 696 N N . LYS A 1 85 ? 13.967 8.537 0.117 1.00 94.06 85 LYS A N 1
ATOM 697 C CA . LYS A 1 85 ? 13.431 9.766 0.719 1.00 94.06 85 LYS A CA 1
ATOM 698 C C . LYS A 1 85 ? 12.081 9.534 1.399 1.00 94.06 85 LYS A C 1
ATOM 700 O O . LYS A 1 85 ? 11.867 10.076 2.481 1.00 94.06 85 LYS A O 1
ATOM 705 N N . THR A 1 86 ? 11.192 8.732 0.810 1.00 96.56 86 THR A N 1
ATOM 706 C CA . THR A 1 86 ? 9.892 8.426 1.429 1.00 96.56 86 THR A CA 1
ATOM 707 C C . THR A 1 86 ? 10.053 7.568 2.681 1.00 96.56 86 THR A C 1
ATOM 709 O O . THR A 1 86 ? 9.451 7.888 3.706 1.00 96.56 86 THR A O 1
ATOM 712 N N . ILE A 1 87 ? 10.925 6.553 2.649 1.00 96.94 87 ILE A N 1
ATOM 713 C CA . ILE A 1 87 ? 11.249 5.740 3.833 1.00 96.94 87 ILE A CA 1
ATOM 714 C C . ILE A 1 87 ? 11.809 6.625 4.946 1.00 96.94 87 ILE A C 1
ATOM 716 O O . ILE A 1 87 ? 11.273 6.635 6.052 1.00 96.94 87 ILE A O 1
ATOM 720 N N 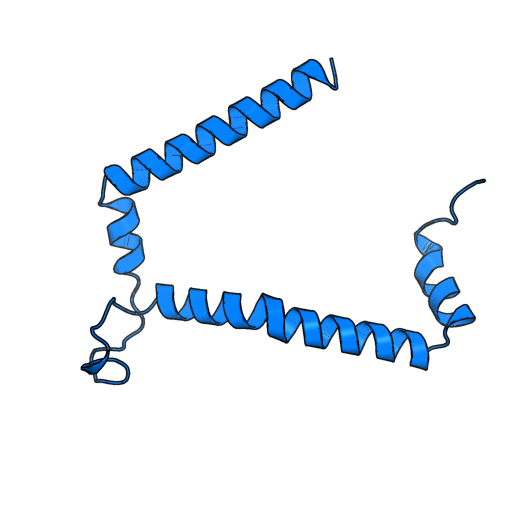. TRP A 1 88 ? 12.841 7.413 4.644 1.00 97.12 88 TRP A N 1
ATOM 721 C CA . TRP A 1 88 ? 13.494 8.279 5.623 1.00 97.12 88 TRP A CA 1
ATOM 722 C C . TRP A 1 88 ? 12.519 9.276 6.257 1.00 97.12 88 TRP A C 1
ATOM 724 O O . TRP A 1 88 ? 12.488 9.433 7.476 1.00 97.12 88 TRP A O 1
ATOM 734 N N . SER A 1 89 ? 11.658 9.891 5.440 1.00 97.38 89 SER A N 1
ATOM 735 C CA . SER A 1 89 ? 10.614 10.790 5.928 1.00 97.38 89 SER A CA 1
ATOM 736 C C . SER A 1 89 ? 9.624 10.077 6.853 1.00 97.38 89 SER A C 1
ATOM 738 O O . SER A 1 89 ? 9.309 10.614 7.913 1.00 97.38 89 SER A O 1
ATOM 740 N N . SER A 1 90 ? 9.164 8.872 6.498 1.00 97.81 90 SER A N 1
ATOM 741 C CA . SER A 1 90 ? 8.212 8.115 7.324 1.00 97.81 90 SER A CA 1
ATOM 742 C C . SER A 1 90 ? 8.799 7.692 8.675 1.00 97.81 90 SER A C 1
ATOM 744 O O . SER A 1 90 ? 8.104 7.758 9.692 1.00 97.81 90 SER A O 1
ATOM 746 N N . ILE A 1 91 ? 10.089 7.333 8.706 1.00 98.06 91 ILE A N 1
ATOM 747 C CA . ILE A 1 91 ? 10.811 6.985 9.934 1.00 98.06 91 ILE A CA 1
ATOM 748 C C . ILE A 1 91 ? 10.871 8.197 10.857 1.00 98.06 91 ILE A C 1
ATOM 750 O O . ILE A 1 91 ? 10.449 8.094 12.004 1.00 98.06 91 ILE A O 1
ATOM 754 N N . ILE A 1 92 ? 11.317 9.352 10.351 1.00 97.94 92 ILE A N 1
ATOM 755 C CA . ILE A 1 92 ? 11.410 10.579 11.154 1.00 97.94 92 ILE A CA 1
ATOM 756 C C . ILE A 1 92 ? 10.049 10.939 11.746 1.00 97.94 92 ILE A C 1
ATOM 758 O O . ILE A 1 92 ? 9.947 11.139 12.952 1.00 97.94 92 ILE A O 1
ATOM 762 N N . VAL A 1 93 ? 8.997 10.971 10.922 1.00 97.62 93 VAL A N 1
ATOM 763 C CA . VAL A 1 93 ? 7.650 11.341 11.383 1.00 97.62 93 VAL A CA 1
ATOM 764 C C . VAL A 1 93 ? 7.157 10.385 12.470 1.00 97.62 93 VAL A C 1
ATOM 766 O O . VAL A 1 93 ? 6.658 10.836 13.500 1.00 97.62 93 VAL A O 1
ATOM 769 N N . THR A 1 94 ? 7.340 9.076 12.282 1.00 97.06 94 THR A N 1
ATOM 770 C CA . THR A 1 94 ? 6.912 8.063 13.259 1.00 97.06 94 THR A CA 1
ATOM 771 C C . THR A 1 94 ? 7.705 8.170 14.560 1.00 97.06 94 THR A C 1
ATOM 773 O O . THR A 1 94 ? 7.119 8.180 15.639 1.00 97.06 94 THR A O 1
ATOM 776 N N . SER A 1 95 ? 9.031 8.298 14.477 1.00 97.12 95 SER A N 1
ATOM 777 C CA . SER A 1 95 ? 9.896 8.444 15.650 1.00 97.12 95 SER A CA 1
ATOM 778 C C . SER A 1 95 ? 9.587 9.715 16.436 1.00 97.12 95 SER A C 1
ATOM 780 O O . SER A 1 95 ? 9.506 9.664 17.659 1.00 97.12 95 SER A O 1
ATOM 782 N N . THR A 1 96 ? 9.362 10.843 15.757 1.00 97.31 96 THR A N 1
ATOM 783 C CA . THR A 1 96 ? 8.970 12.099 16.407 1.00 97.31 96 THR A CA 1
ATOM 784 C C . THR A 1 96 ? 7.604 11.978 17.076 1.00 97.31 96 THR A C 1
ATOM 786 O O . THR A 1 96 ? 7.452 12.414 18.214 1.00 97.31 96 THR A O 1
ATOM 789 N N . ALA A 1 97 ? 6.625 11.353 16.415 1.00 96.44 97 ALA A N 1
ATOM 790 C CA . ALA A 1 97 ? 5.310 11.124 17.008 1.00 96.44 97 ALA A CA 1
ATOM 791 C C . ALA A 1 97 ? 5.408 10.273 18.283 1.00 96.44 97 ALA A C 1
ATOM 793 O O . ALA A 1 97 ? 4.807 10.618 19.296 1.00 96.44 97 ALA A O 1
ATOM 794 N N . LEU A 1 98 ? 6.211 9.205 18.262 1.00 97.50 98 LEU A N 1
ATOM 795 C CA . LEU A 1 98 ? 6.434 8.365 19.439 1.00 97.50 98 LEU A CA 1
ATOM 796 C C . LEU A 1 98 ? 7.124 9.135 20.569 1.00 97.50 98 LEU A C 1
ATOM 798 O O . LEU A 1 98 ? 6.627 9.116 21.687 1.00 97.50 98 LEU A O 1
ATOM 802 N N . ALA A 1 99 ? 8.204 9.861 20.273 1.00 96.69 99 ALA A N 1
ATOM 803 C CA . ALA A 1 99 ? 8.961 10.609 21.276 1.00 96.69 99 ALA A CA 1
ATOM 804 C C . ALA A 1 99 ? 8.146 11.727 21.951 1.00 96.69 99 ALA A C 1
ATOM 806 O O . ALA A 1 99 ? 8.373 12.031 23.117 1.00 96.69 99 ALA A O 1
ATOM 807 N N . ILE A 1 100 ? 7.214 12.357 21.226 1.00 97.38 100 ILE A N 1
ATOM 808 C CA . ILE A 1 100 ? 6.378 13.441 21.766 1.00 97.38 100 ILE A CA 1
ATOM 809 C C . ILE A 1 100 ? 5.150 12.890 22.494 1.00 97.38 100 ILE A C 1
ATOM 811 O O . ILE A 1 100 ? 4.796 13.384 23.562 1.00 97.38 100 ILE A O 1
ATOM 815 N N . CYS A 1 101 ? 4.462 11.908 21.908 1.00 96.38 101 CYS A N 1
ATOM 816 C CA . CYS A 1 101 ? 3.197 11.414 22.451 1.00 96.38 101 CYS A CA 1
ATOM 817 C C . CYS A 1 101 ? 3.381 10.366 23.557 1.00 96.38 101 CYS A C 1
ATOM 819 O O . CYS A 1 101 ? 2.453 10.166 24.339 1.00 96.38 101 CYS A O 1
ATOM 821 N N . TYR A 1 102 ? 4.544 9.712 23.623 1.00 93.25 102 TYR A N 1
ATOM 822 C CA . TYR A 1 102 ? 4.863 8.662 24.592 1.00 93.25 102 TYR A CA 1
ATOM 823 C C . TYR A 1 102 ? 6.287 8.854 25.152 1.00 93.25 102 TYR A C 1
ATOM 825 O O . TYR A 1 102 ? 7.176 8.068 24.811 1.00 93.25 102 TYR A O 1
ATOM 833 N N . PRO A 1 103 ? 6.516 9.920 25.947 1.00 79.00 103 PRO A N 1
ATOM 834 C CA . PRO A 1 103 ? 7.820 10.207 26.544 1.00 79.00 103 PRO A CA 1
ATOM 835 C C . PRO A 1 103 ? 8.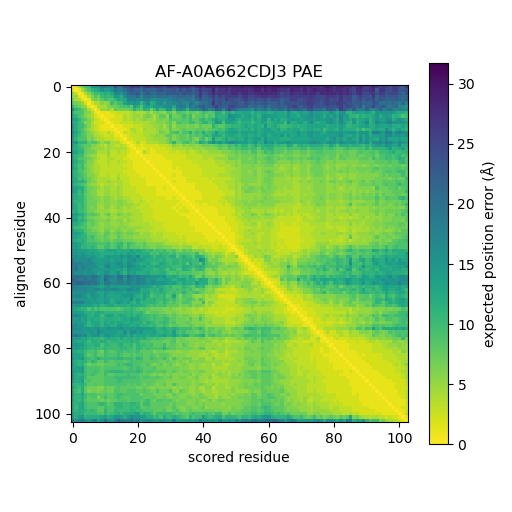258 9.158 27.576 1.00 79.00 103 PRO A C 1
ATOM 837 O O . PRO A 1 103 ? 7.380 8.579 28.260 1.00 79.00 103 PRO A O 1
#

Sequence (103 aa):
MEAPPLRNFWNTALRDLGKIGVAYILITVGVWLVFMIIIPQLIMFDYSLRPMLPLREIGGPKDVWTLKNYMVFFSNRLHMAIFFKTIWSSIIVTSTALAICYP

Mean predicted aligned error: 8.08 Å

Solvent-accessible surface area (backbone atoms only — not comparable to full-atom values): 6031 Å² total; per-residue (Å²): 136,81,78,78,62,76,87,49,49,64,62,50,46,41,67,76,52,28,68,65,48,50,48,51,51,52,49,52,52,47,52,47,45,41,64,74,49,48,46,54,52,52,52,53,52,54,53,57,30,35,64,96,63,60,84,90,45,62,89,40,97,73,62,44,86,40,68,62,60,58,51,50,45,75,70,33,67,67,58,46,50,54,53,51,50,52,52,53,50,52,50,51,55,51,52,52,50,44,55,70,79,61,114

Foldseek 3Di:
DDDPDPVCVVVVCCVPLNPVSVVVVCVVVVVCCCPVPVVVVVVVVLVLQFPPDDPVCPVHPRRDGHCVSVVVCVVDPVNVVVVVVVVVVVVVVVVVCCVVVPD

Secondary structure (DSSP, 8-state):
-PPPPGGGHHHHHHHHSHHHHHHHHHHHHHHHHIIIIIHHHHHHHHHHTS----GGGTTSTT----SHHHHHHHH-HHHHHHHHHHHHHHHHHHHHHHHHH--